Protein AF-A0A9P6LZZ4-F1 (afdb_monomer_lite)

Sequence (145 aa):
MAFNGQDPSSTSTHYNINKKHTSPFAQFDISSTDVLDTIDKMHCPTCNKNVRYFCNKCLHLVNCPEGSVPQLKLPVKIDIIKHEQERDGKSTALHAKILAPEDVEVYGWKTMPEYKDADRLLLLFPSPGAKRLCEIDPTSFDKLV

Foldseek 3Di:
DDDDDDDDDPDPPPPPPPPPPDPPCNPDPDDDPVQLVVWDWDQDPPHGDTDTFADLVVLEGDRRPPPSAAADDDQAAEEAEDEPPDDSVPDPVSVCCHRHVPRYHYDYNVGDDDDPCVQQEDEDDDDPPDDDPVVDDPVRHRYYD

InterPro domains:
  IPR005636 DTW [PF03942] (52-136)
  IPR051521 tRNA-uridine aminocarboxypropyltransferase 1/YIPF3 [PTHR15627] (17-137)

Secondary structure (DSSP, 8-state):
-----------------------TTTTS-----GGGTTPPPEE-TTT--EESSB-TTT-SB-SPPTTSS-----SSEEEEEE-TTS-GGG-TTHHHHHH-TTTEEEEEGGGPPPPS-GGGEE-----TTPPPGGGS-TTS-SEE-

Organism: NCBI:txid1440133

Structure (mmCIF, N/CA/C/O backbone):
data_AF-A0A9P6LZZ4-F1
#
_entry.id   AF-A0A9P6LZZ4-F1
#
loop_
_atom_site.group_PDB
_atom_site.id
_atom_site.type_symbol
_atom_site.label_atom_id
_atom_site.label_alt_id
_atom_site.label_comp_id
_atom_site.label_asym_id
_atom_site.label_entity_id
_atom_site.label_seq_id
_atom_site.pdbx_PDB_ins_code
_atom_site.Cartn_x
_atom_site.Cartn_y
_atom_site.Cartn_z
_atom_site.occupancy
_atom_site.B_iso_or_equiv
_atom_site.auth_seq_id
_atom_site.auth_comp_id
_atom_site.auth_asym_id
_atom_site.auth_atom_id
_atom_site.pdbx_PDB_model_num
ATOM 1 N N . MET A 1 1 ? 62.732 -56.878 24.585 1.00 37.84 1 MET A N 1
ATOM 2 C CA . MET A 1 1 ? 62.547 -57.720 23.385 1.00 37.84 1 MET A CA 1
ATOM 3 C C . MET A 1 1 ? 61.334 -57.195 22.643 1.00 37.84 1 MET A C 1
ATOM 5 O O . MET A 1 1 ? 60.330 -56.917 23.283 1.00 37.84 1 MET A O 1
ATOM 9 N N . ALA A 1 2 ? 61.496 -56.948 21.346 1.00 34.19 2 ALA A N 1
ATOM 10 C CA . ALA A 1 2 ? 60.461 -56.471 20.435 1.00 34.19 2 ALA A CA 1
ATOM 11 C C . ALA A 1 2 ? 59.286 -57.464 20.341 1.00 34.19 2 ALA A C 1
ATOM 13 O O . ALA A 1 2 ? 59.499 -58.655 20.543 1.00 34.19 2 ALA A O 1
ATOM 14 N N . PHE A 1 3 ? 58.074 -56.998 20.028 1.00 32.88 3 PHE A N 1
ATOM 15 C CA . PHE A 1 3 ? 57.516 -57.070 18.670 1.00 32.88 3 PHE A CA 1
ATOM 16 C C . PHE A 1 3 ? 56.142 -56.382 18.597 1.00 32.88 3 PHE A C 1
ATOM 18 O O . PHE A 1 3 ? 55.309 -56.500 19.492 1.00 32.88 3 PHE A O 1
ATOM 25 N N . ASN A 1 4 ? 55.973 -55.638 17.505 1.00 34.66 4 ASN A N 1
ATOM 26 C CA . ASN A 1 4 ? 54.789 -54.905 17.074 1.00 34.66 4 ASN A CA 1
ATOM 27 C C . ASN A 1 4 ? 53.637 -55.834 16.665 1.00 34.66 4 ASN A C 1
ATOM 29 O O . ASN A 1 4 ? 53.871 -56.882 16.068 1.00 34.66 4 ASN A O 1
ATOM 33 N N . GLY A 1 5 ? 52.410 -55.345 16.851 1.00 35.62 5 GLY A N 1
ATOM 34 C CA . GLY A 1 5 ? 51.213 -55.775 16.130 1.00 35.62 5 GLY A CA 1
ATOM 35 C C . GLY A 1 5 ? 50.316 -54.568 15.825 1.00 35.62 5 GLY A C 1
ATOM 36 O O . GLY A 1 5 ? 49.481 -54.204 16.644 1.00 35.62 5 GLY A O 1
ATOM 37 N N . GLN A 1 6 ? 50.544 -53.932 14.672 1.00 34.03 6 GLN A N 1
ATOM 38 C CA . GLN A 1 6 ? 49.537 -53.208 13.865 1.00 34.03 6 GLN A CA 1
ATOM 39 C C . GLN A 1 6 ? 48.628 -54.279 13.224 1.00 34.03 6 GLN A C 1
ATOM 41 O O . GLN A 1 6 ? 49.119 -55.381 12.989 1.00 34.03 6 GLN A O 1
ATOM 46 N N . ASP A 1 7 ? 47.341 -54.156 12.903 1.00 38.91 7 ASP A N 1
ATOM 47 C CA . ASP A 1 7 ? 46.351 -53.107 12.567 1.00 38.91 7 ASP A CA 1
ATOM 48 C C . ASP A 1 7 ? 44.973 -53.875 12.485 1.00 38.91 7 ASP A C 1
ATOM 50 O O . ASP A 1 7 ? 44.992 -55.079 12.766 1.00 38.91 7 ASP A O 1
ATOM 54 N N . PRO A 1 8 ? 43.783 -53.360 12.062 1.00 43.59 8 PRO A N 1
ATOM 55 C CA . PRO A 1 8 ? 43.431 -52.024 11.572 1.00 43.59 8 PRO A CA 1
ATOM 56 C C . PRO A 1 8 ? 42.104 -51.422 12.127 1.00 43.59 8 PRO A C 1
ATOM 58 O O . PRO A 1 8 ? 41.147 -52.099 12.495 1.00 43.59 8 PRO A O 1
ATOM 61 N N . SER A 1 9 ? 42.048 -50.090 12.085 1.00 39.88 9 SER A N 1
ATOM 62 C CA . SER A 1 9 ? 40.893 -49.232 11.757 1.00 39.88 9 SER A CA 1
ATOM 63 C C . SER A 1 9 ? 39.456 -49.755 11.977 1.00 39.88 9 SER A C 1
ATOM 65 O O . SER A 1 9 ? 38.827 -50.311 11.074 1.00 39.88 9 SER A O 1
ATOM 67 N N . SER A 1 10 ? 38.847 -49.381 13.102 1.00 37.88 10 SER A N 1
ATOM 68 C CA . SER A 1 10 ? 37.396 -49.173 13.185 1.00 37.88 10 SER A CA 1
ATOM 69 C C . SER A 1 10 ? 37.083 -47.746 12.728 1.00 37.88 10 SER A C 1
ATOM 71 O O . SER A 1 10 ? 37.044 -46.806 13.523 1.00 37.88 10 SER A O 1
ATOM 73 N N . THR A 1 11 ? 36.941 -47.572 11.418 1.00 35.22 11 THR A N 1
ATOM 74 C CA . THR A 1 11 ? 36.577 -46.309 10.772 1.00 35.22 11 THR A CA 1
ATOM 75 C C . THR A 1 11 ? 35.159 -45.924 11.198 1.00 35.22 11 THR A C 1
ATOM 77 O O . THR A 1 11 ? 34.180 -46.487 10.709 1.00 35.22 11 THR A O 1
ATOM 80 N N . SER A 1 12 ? 35.027 -44.962 12.115 1.00 43.81 12 SER A N 1
ATOM 81 C CA . SER A 1 12 ? 33.749 -44.321 12.423 1.00 43.81 12 SER A CA 1
ATOM 82 C C . SER A 1 12 ? 33.297 -43.537 11.194 1.00 43.81 12 SER A C 1
ATOM 84 O O . SER A 1 12 ? 33.733 -42.418 10.920 1.00 43.81 12 SER A O 1
ATOM 86 N N . THR A 1 13 ? 32.438 -44.157 10.390 1.00 34.34 13 THR A N 1
ATOM 87 C CA . THR A 1 13 ? 31.824 -43.504 9.239 1.00 34.34 13 THR A CA 1
ATOM 88 C C . THR A 1 13 ? 30.840 -42.466 9.773 1.00 34.34 13 THR A C 1
ATOM 90 O O . THR A 1 13 ? 29.685 -42.767 10.068 1.00 34.34 13 THR A O 1
ATOM 93 N N . HIS A 1 14 ? 31.307 -41.229 9.950 1.00 43.88 14 HIS A N 1
ATOM 94 C CA . HIS A 1 14 ? 30.431 -40.076 10.104 1.00 43.88 14 HIS A CA 1
ATOM 95 C C . HIS A 1 14 ? 29.622 -39.943 8.811 1.00 43.88 14 HIS A C 1
ATOM 97 O O . HIS A 1 14 ? 30.069 -39.331 7.841 1.00 43.88 14 HIS A O 1
ATOM 103 N N . TYR A 1 15 ? 28.434 -40.549 8.782 1.00 38.47 15 TYR A N 1
ATOM 104 C CA . TYR A 1 15 ? 27.436 -40.268 7.763 1.00 38.47 15 TYR A CA 1
ATOM 105 C C . TYR A 1 15 ? 27.073 -38.790 7.871 1.00 38.47 15 TYR A C 1
ATOM 107 O O . TYR A 1 15 ? 26.311 -38.363 8.738 1.00 38.47 15 TYR A O 1
ATOM 115 N N . ASN A 1 16 ? 27.667 -38.000 6.984 1.00 49.66 16 ASN A N 1
ATOM 116 C CA . ASN A 1 16 ? 27.307 -36.618 6.759 1.00 49.66 16 ASN A CA 1
ATOM 117 C C . ASN A 1 16 ? 25.941 -36.639 6.061 1.00 49.66 16 ASN A C 1
ATOM 119 O O . ASN A 1 16 ? 25.849 -36.732 4.836 1.00 49.66 16 ASN A O 1
ATOM 123 N N . ILE A 1 17 ? 24.863 -36.663 6.851 1.00 54.06 17 ILE A N 1
ATOM 124 C CA . ILE A 1 17 ? 23.508 -36.468 6.340 1.00 54.06 17 ILE A CA 1
ATOM 125 C C . ILE A 1 17 ? 23.470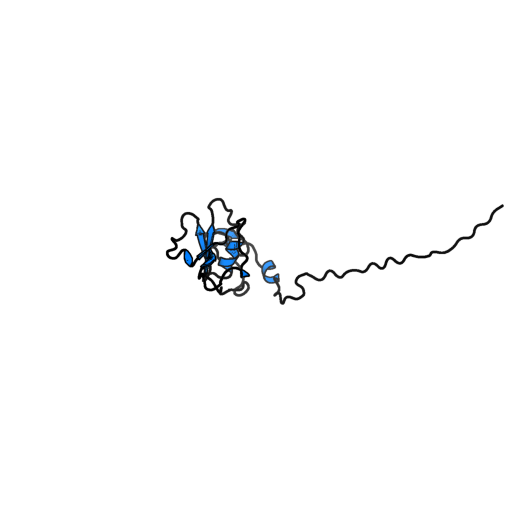 -35.030 5.832 1.00 54.06 17 ILE A C 1
ATOM 127 O O . ILE A 1 17 ? 23.223 -34.091 6.587 1.00 54.06 17 ILE A O 1
ATOM 131 N N . ASN A 1 18 ? 23.747 -34.870 4.540 1.00 53.34 18 ASN A N 1
ATOM 132 C CA . ASN A 1 18 ? 23.469 -33.658 3.789 1.00 53.34 18 ASN A CA 1
ATOM 133 C C . ASN A 1 18 ? 21.956 -33.423 3.874 1.00 53.34 18 ASN A C 1
ATOM 135 O O . ASN A 1 18 ? 21.187 -33.917 3.047 1.00 53.34 18 ASN A O 1
ATOM 139 N N . LYS A 1 19 ? 21.505 -32.711 4.913 1.00 60.91 19 LYS A N 1
ATOM 140 C CA . LYS A 1 19 ? 20.155 -32.155 4.962 1.00 60.91 19 LYS A CA 1
ATOM 141 C C . LYS A 1 19 ? 20.066 -31.205 3.776 1.00 60.91 19 LYS A C 1
ATOM 143 O O . LYS A 1 19 ? 20.580 -30.092 3.843 1.00 60.91 19 LYS A O 1
ATOM 148 N N . LYS A 1 20 ? 19.472 -31.668 2.671 1.00 64.19 20 LYS A N 1
ATOM 149 C CA . LYS A 1 20 ? 19.126 -30.810 1.537 1.00 64.19 20 LYS A CA 1
ATOM 150 C C . LYS A 1 20 ? 18.291 -29.674 2.108 1.00 64.19 20 LYS A C 1
ATOM 152 O O . LYS A 1 20 ? 17.173 -29.900 2.560 1.00 64.19 20 LYS A O 1
ATOM 157 N N . HIS A 1 21 ? 18.873 -28.484 2.160 1.00 66.19 21 HIS A N 1
ATOM 158 C CA . HIS A 1 21 ? 18.190 -27.309 2.661 1.00 66.19 21 HIS A CA 1
ATOM 159 C C . HIS A 1 21 ? 17.159 -26.901 1.607 1.00 66.19 21 HIS A C 1
ATOM 161 O O . HIS A 1 21 ? 17.471 -26.195 0.651 1.00 66.19 21 HIS A O 1
ATOM 167 N N . THR A 1 22 ? 15.941 -27.423 1.724 1.00 81.69 22 THR A N 1
ATOM 168 C CA . THR A 1 22 ? 14.821 -27.001 0.886 1.00 81.69 22 THR A CA 1
ATOM 169 C C . THR A 1 22 ? 14.449 -25.577 1.274 1.00 81.69 22 THR A C 1
ATOM 171 O O . THR A 1 22 ? 14.369 -25.264 2.463 1.00 81.69 22 THR A O 1
ATOM 174 N N . SER A 1 23 ? 14.246 -24.705 0.285 1.00 85.25 23 SER A N 1
ATOM 175 C CA . SER A 1 23 ? 13.769 -23.341 0.528 1.00 85.25 23 SER A CA 1
ATOM 176 C C . SER A 1 23 ? 12.520 -23.374 1.423 1.00 85.25 23 SER A C 1
ATOM 178 O O . SER A 1 23 ? 11.639 -24.202 1.169 1.00 85.25 23 SER A O 1
ATOM 180 N N . PRO A 1 24 ? 12.386 -22.479 2.424 1.00 90.00 24 PRO A N 1
ATOM 181 C CA . PRO A 1 24 ? 11.159 -22.379 3.220 1.00 90.00 24 PRO A CA 1
ATOM 182 C C . PRO A 1 24 ? 9.930 -22.045 2.360 1.00 90.00 24 PRO A C 1
ATOM 184 O O . PRO A 1 24 ? 8.798 -22.182 2.817 1.00 90.00 24 PRO A O 1
ATOM 187 N N . PHE A 1 25 ? 10.151 -21.640 1.106 1.00 87.94 25 PHE A N 1
ATOM 188 C CA . PHE A 1 25 ? 9.110 -21.294 0.157 1.00 87.94 25 PHE A CA 1
ATOM 189 C C . PHE A 1 25 ? 8.797 -22.387 -0.878 1.00 87.94 25 PHE A C 1
ATOM 191 O O . PHE A 1 25 ? 7.987 -22.159 -1.766 1.00 87.94 25 PHE A O 1
ATOM 198 N N . ALA A 1 26 ? 9.410 -23.572 -0.778 1.00 88.62 26 ALA A N 1
ATOM 199 C CA . ALA A 1 26 ? 9.328 -24.613 -1.811 1.00 88.62 26 ALA A CA 1
ATOM 200 C C . ALA A 1 26 ? 7.911 -25.165 -2.071 1.00 88.62 26 ALA A C 1
ATOM 202 O O . ALA A 1 26 ? 7.683 -25.782 -3.105 1.00 88.62 26 ALA A O 1
ATOM 203 N N . GLN A 1 27 ? 6.978 -24.971 -1.135 1.00 93.38 27 GLN A N 1
ATOM 204 C CA . GLN A 1 27 ? 5.583 -25.406 -1.265 1.00 93.38 27 GLN A CA 1
ATOM 205 C C . GLN A 1 27 ? 4.661 -24.361 -1.910 1.00 93.38 27 GLN A C 1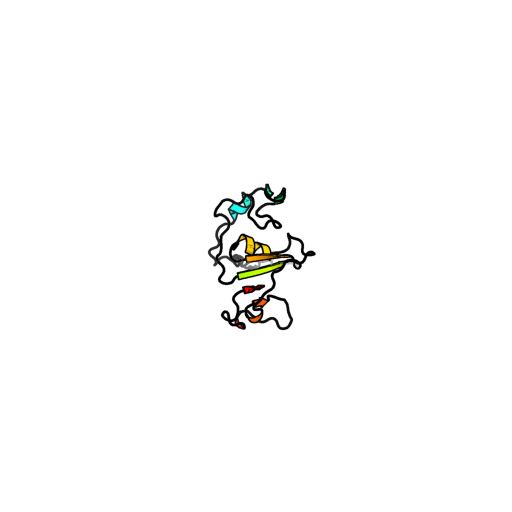
ATOM 207 O O . GLN A 1 27 ? 3.501 -24.666 -2.171 1.00 93.38 27 GLN A O 1
ATOM 212 N N . PHE A 1 28 ? 5.132 -23.128 -2.106 1.00 90.56 28 PHE A N 1
ATOM 213 C CA . PHE A 1 28 ? 4.321 -22.062 -2.683 1.00 90.56 28 PHE A CA 1
ATOM 214 C C . PHE A 1 28 ? 4.533 -21.995 -4.193 1.00 90.56 28 PHE A C 1
ATOM 216 O O . PHE A 1 28 ? 5.655 -22.140 -4.679 1.00 90.56 28 PHE A O 1
ATOM 223 N N . ASP A 1 29 ? 3.454 -21.722 -4.921 1.00 91.12 29 ASP A N 1
ATOM 224 C CA . ASP A 1 29 ? 3.514 -21.388 -6.340 1.00 91.12 29 ASP A CA 1
ATOM 225 C C . ASP A 1 29 ? 3.950 -19.923 -6.488 1.00 91.12 29 ASP A C 1
ATOM 227 O O . ASP A 1 29 ? 3.139 -18.997 -6.435 1.00 91.12 29 ASP A O 1
ATOM 231 N N . ILE A 1 30 ? 5.266 -19.706 -6.539 1.00 89.38 30 ILE A N 1
ATOM 232 C CA . ILE A 1 30 ? 5.876 -18.377 -6.640 1.00 89.38 30 ILE A CA 1
ATOM 233 C C . ILE A 1 30 ? 6.360 -18.181 -8.070 1.00 89.38 30 ILE A C 1
ATOM 235 O O . ILE A 1 30 ? 7.254 -18.886 -8.539 1.00 89.38 30 ILE A O 1
ATOM 239 N N . SER A 1 31 ? 5.787 -17.191 -8.753 1.00 88.62 31 SER A N 1
ATOM 240 C CA . SER A 1 31 ? 6.236 -16.779 -10.083 1.00 88.62 31 SER A CA 1
ATOM 241 C C . SER A 1 31 ? 7.688 -16.291 -10.060 1.00 88.62 31 SER A C 1
ATOM 243 O O . SER A 1 31 ? 8.145 -15.716 -9.071 1.00 88.62 31 SER A O 1
ATOM 245 N N . SER A 1 32 ? 8.411 -16.496 -11.165 1.00 88.56 32 SER A N 1
ATOM 246 C CA . SER A 1 32 ? 9.790 -16.014 -11.294 1.00 88.56 32 SER A CA 1
ATOM 247 C C . SER A 1 32 ? 9.879 -14.488 -11.142 1.00 88.56 32 SER A C 1
ATOM 249 O O . SER A 1 32 ? 9.011 -13.751 -11.611 1.00 88.56 32 SER A O 1
ATOM 251 N N . THR A 1 33 ? 10.963 -14.016 -10.524 1.00 89.81 33 THR A N 1
ATOM 252 C CA . THR A 1 33 ? 11.292 -12.592 -10.382 1.00 89.81 33 THR A CA 1
ATOM 253 C C . THR A 1 33 ? 12.307 -12.096 -11.414 1.00 89.81 33 THR A C 1
ATOM 255 O O . THR A 1 33 ? 12.734 -10.950 -11.311 1.00 89.81 33 THR A O 1
ATOM 258 N N . ASP A 1 34 ? 12.691 -12.912 -12.403 1.00 93.38 34 ASP A N 1
ATOM 259 C CA . ASP A 1 34 ? 13.763 -12.596 -13.370 1.00 93.38 34 ASP A CA 1
ATOM 260 C C . ASP A 1 34 ? 13.523 -11.277 -14.127 1.00 93.38 34 ASP A C 1
ATOM 262 O O . ASP A 1 34 ? 14.463 -10.574 -14.494 1.00 93.38 34 ASP A O 1
ATOM 266 N N . VAL A 1 35 ? 12.256 -10.886 -14.311 1.00 90.94 35 VAL A N 1
ATOM 267 C CA . VAL A 1 35 ? 11.880 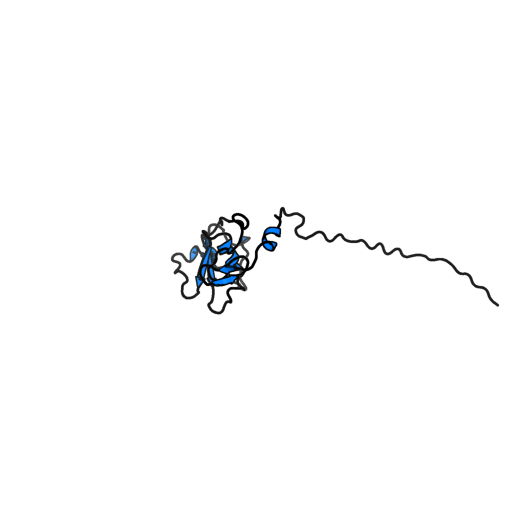-9.597 -14.918 1.00 90.94 35 VAL A CA 1
ATOM 268 C C . VAL A 1 35 ? 12.454 -8.392 -14.162 1.00 90.94 35 VAL A C 1
ATOM 270 O O . VAL A 1 35 ? 12.709 -7.352 -14.759 1.00 90.94 35 VAL A O 1
ATOM 273 N N . LEU A 1 36 ? 12.695 -8.508 -12.854 1.00 90.56 36 LEU A N 1
ATOM 274 C CA . LEU A 1 36 ? 13.287 -7.427 -12.064 1.00 90.56 36 LEU A CA 1
ATOM 275 C C . LEU A 1 36 ? 14.757 -7.193 -12.432 1.00 90.56 36 LEU A C 1
ATOM 277 O O . LEU A 1 36 ? 15.238 -6.059 -12.359 1.00 90.56 36 LEU A O 1
ATOM 281 N N . ASP A 1 37 ? 15.463 -8.232 -12.875 1.00 93.44 37 ASP A N 1
ATOM 282 C CA . ASP A 1 37 ? 16.868 -8.129 -13.264 1.00 93.44 37 ASP A CA 1
ATOM 283 C C . ASP A 1 37 ? 17.046 -7.457 -14.626 1.00 93.44 37 ASP A C 1
ATOM 285 O O . ASP A 1 37 ? 18.083 -6.839 -14.866 1.00 93.44 37 ASP A O 1
ATOM 289 N N . THR A 1 38 ? 16.016 -7.476 -15.478 1.00 93.56 38 THR A N 1
ATOM 290 C CA . THR A 1 38 ? 16.036 -6.816 -16.792 1.00 93.56 38 THR A CA 1
ATOM 291 C C . THR A 1 38 ? 15.741 -5.315 -16.726 1.00 93.56 38 THR A C 1
ATOM 293 O O . THR A 1 38 ? 15.805 -4.637 -17.748 1.00 93.56 38 THR A O 1
ATOM 296 N N . ILE A 1 39 ? 15.367 -4.785 -15.557 1.00 94.69 39 ILE A N 1
ATOM 297 C CA . ILE A 1 39 ? 14.970 -3.380 -15.401 1.00 94.69 39 ILE A CA 1
ATOM 298 C C . ILE A 1 39 ? 16.171 -2.540 -14.973 1.00 94.69 39 ILE A C 1
ATOM 300 O O . ILE A 1 39 ? 16.720 -2.717 -13.881 1.00 94.69 39 ILE A O 1
ATOM 304 N N . ASP A 1 40 ? 16.530 -1.565 -15.801 1.00 95.56 40 ASP A N 1
ATOM 305 C CA . ASP A 1 40 ? 17.541 -0.559 -15.486 1.00 95.56 40 ASP A CA 1
ATOM 306 C C . ASP A 1 40 ? 16.966 0.644 -14.737 1.00 95.56 40 ASP A C 1
ATOM 308 O O . ASP A 1 40 ? 15.768 0.940 -14.777 1.00 95.56 40 ASP A O 1
ATOM 312 N N . LYS A 1 41 ? 17.855 1.375 -14.055 1.00 96.12 41 LYS A N 1
ATOM 313 C CA . LYS A 1 41 ? 17.493 2.649 -13.431 1.00 96.12 41 LYS A CA 1
ATOM 314 C C . LYS A 1 41 ? 17.109 3.678 -14.490 1.00 96.12 41 LYS A C 1
ATOM 316 O O . LYS A 1 41 ? 17.807 3.848 -15.485 1.00 96.12 41 LYS A O 1
ATOM 321 N N . MET A 1 42 ? 16.057 4.432 -14.210 1.00 96.44 42 MET A N 1
ATOM 322 C CA . MET A 1 42 ? 15.575 5.519 -15.048 1.00 96.44 42 MET A CA 1
ATOM 323 C C . MET A 1 42 ? 15.147 6.706 -14.181 1.00 96.44 42 MET A C 1
ATOM 325 O O . MET A 1 42 ? 14.856 6.580 -12.989 1.00 96.44 42 MET A O 1
ATOM 329 N N . HIS A 1 43 ? 15.126 7.897 -14.770 1.00 97.81 43 HIS A N 1
ATOM 330 C CA . HIS A 1 43 ? 14.616 9.077 -14.085 1.00 97.81 43 HIS A CA 1
ATOM 331 C C . HIS A 1 43 ? 13.087 9.045 -14.081 1.00 97.81 43 HIS A C 1
ATOM 333 O O . HIS A 1 43 ? 12.454 8.849 -15.115 1.00 97.81 43 HIS A O 1
ATOM 339 N N . CYS A 1 44 ? 12.491 9.226 -12.902 1.00 97.56 44 CYS A N 1
ATOM 340 C CA . CYS A 1 44 ? 11.045 9.328 -12.761 1.00 97.56 44 CYS A CA 1
ATOM 341 C C . CYS A 1 44 ? 10.516 10.491 -13.626 1.00 97.56 44 CYS A C 1
ATOM 343 O O . CYS A 1 44 ? 10.977 11.616 -13.427 1.00 97.56 44 CYS A O 1
ATOM 345 N N . PRO A 1 45 ? 9.524 10.278 -14.510 1.00 96.69 45 PRO A N 1
ATOM 346 C CA . PRO A 1 45 ? 9.008 11.327 -15.396 1.00 96.69 45 PRO A CA 1
ATOM 347 C C . PRO A 1 45 ? 8.387 12.512 -14.639 1.00 96.69 45 PRO A C 1
ATOM 349 O O . PRO A 1 45 ? 8.358 13.625 -15.151 1.00 96.69 45 PRO A O 1
ATOM 352 N N . THR A 1 46 ? 7.931 12.294 -13.403 1.00 97.56 46 THR A N 1
ATOM 353 C CA . THR A 1 46 ? 7.241 13.309 -12.594 1.00 97.56 46 THR A CA 1
ATOM 354 C C . THR A 1 46 ? 8.197 14.172 -11.767 1.00 97.56 46 THR A C 1
ATOM 356 O O . THR A 1 46 ? 7.996 15.375 -11.634 1.00 97.56 46 THR A O 1
ATOM 359 N N . CYS A 1 47 ? 9.232 13.577 -11.159 1.00 96.94 47 CYS A N 1
ATOM 360 C CA . CYS A 1 47 ? 10.126 14.295 -10.233 1.00 96.94 47 CYS A CA 1
ATOM 361 C C . CYS A 1 47 ? 11.618 14.181 -10.554 1.00 96.94 47 CYS A C 1
ATOM 363 O O . CYS A 1 47 ? 12.443 14.640 -9.764 1.00 96.94 47 CYS A O 1
ATOM 365 N N . ASN A 1 48 ? 11.969 13.536 -11.666 1.00 97.44 48 ASN A N 1
ATOM 366 C CA . ASN A 1 48 ? 13.329 13.345 -12.167 1.00 97.44 48 ASN A CA 1
ATOM 367 C C . ASN A 1 48 ? 14.294 12.591 -11.223 1.00 97.44 48 ASN A C 1
ATOM 369 O O . ASN A 1 48 ? 15.488 12.497 -11.496 1.00 97.44 48 ASN A O 1
ATOM 373 N N . LYS A 1 49 ? 13.808 12.022 -10.107 1.00 95.31 49 LYS A N 1
ATOM 374 C CA . LYS A 1 49 ? 14.621 11.161 -9.231 1.00 95.31 49 LYS A CA 1
ATOM 375 C C . LYS A 1 49 ? 15.032 9.897 -9.991 1.00 95.31 49 LYS A C 1
ATOM 377 O O . LYS A 1 49 ? 14.174 9.231 -10.567 1.00 95.31 49 LYS A O 1
ATOM 382 N N . ASN A 1 50 ? 16.312 9.537 -9.922 1.00 96.25 50 ASN A N 1
ATOM 383 C CA . ASN A 1 50 ? 16.824 8.290 -10.484 1.00 96.25 50 ASN A CA 1
ATOM 384 C C . ASN A 1 50 ? 16.370 7.091 -9.630 1.00 96.25 50 ASN A C 1
ATOM 386 O O . ASN A 1 50 ? 16.763 6.972 -8.466 1.00 96.25 50 ASN A O 1
ATOM 390 N N . VAL A 1 51 ? 15.524 6.229 -10.188 1.00 95.06 51 VAL A N 1
ATOM 391 C CA . VAL A 1 51 ? 14.878 5.097 -9.503 1.00 95.06 51 VAL A CA 1
ATOM 392 C C . VAL A 1 51 ? 14.913 3.850 -10.386 1.00 95.06 51 VAL A C 1
ATOM 394 O O . VAL A 1 51 ? 15.104 3.964 -11.589 1.00 95.06 51 VAL A O 1
ATOM 397 N N . ARG A 1 52 ? 14.768 2.652 -9.802 1.00 94.69 52 ARG A N 1
ATOM 398 C CA . ARG A 1 52 ? 14.806 1.391 -10.569 1.00 94.69 52 ARG A CA 1
ATOM 399 C C . ARG A 1 52 ? 13.418 0.887 -10.965 1.00 94.69 52 ARG A C 1
ATOM 401 O O . ARG A 1 52 ? 13.148 0.797 -12.146 1.00 94.69 52 ARG A O 1
ATOM 408 N N . TYR A 1 53 ? 12.557 0.595 -9.989 1.00 94.38 53 TYR A N 1
ATOM 409 C CA . TYR A 1 53 ? 11.264 -0.066 -10.240 1.00 94.38 53 TYR A CA 1
ATOM 410 C C . TYR A 1 53 ? 10.058 0.861 -10.064 1.00 94.38 53 TYR A C 1
ATOM 412 O O . TYR A 1 53 ? 9.078 0.798 -10.795 1.00 94.38 53 TYR A O 1
ATOM 420 N N . PHE A 1 54 ? 10.099 1.729 -9.055 1.00 95.12 54 PHE A N 1
ATOM 421 C CA . PHE A 1 54 ? 9.026 2.673 -8.771 1.00 95.12 54 PHE A CA 1
ATOM 422 C C . PHE A 1 54 ? 9.583 3.909 -8.072 1.00 95.12 54 PHE A C 1
ATOM 424 O O . PHE A 1 54 ? 10.679 3.897 -7.500 1.00 95.12 54 PHE A O 1
ATOM 431 N N . CYS A 1 55 ? 8.830 5.003 -8.120 1.00 95.50 55 CYS A N 1
ATOM 432 C CA . CYS A 1 55 ? 9.214 6.228 -7.443 1.00 95.50 55 CYS A CA 1
ATOM 433 C C . CYS A 1 55 ? 8.653 6.270 -6.016 1.00 95.50 55 CYS A C 1
ATOM 435 O O . CYS A 1 55 ? 7.464 6.492 -5.837 1.00 95.50 55 CYS A O 1
ATOM 437 N N . ASN A 1 56 ? 9.510 6.192 -4.992 1.00 92.75 56 ASN A N 1
ATOM 438 C CA . ASN A 1 56 ? 9.088 6.303 -3.581 1.00 92.75 56 ASN A CA 1
ATOM 439 C C . ASN A 1 56 ? 8.411 7.643 -3.213 1.00 92.75 56 ASN A C 1
ATOM 441 O O . ASN A 1 56 ? 7.833 7.759 -2.141 1.00 92.75 56 ASN A O 1
ATOM 445 N N . LYS A 1 57 ? 8.523 8.673 -4.065 1.00 92.00 57 LYS A N 1
ATOM 446 C CA . LYS A 1 57 ? 7.874 9.980 -3.859 1.00 92.00 57 LYS A CA 1
ATOM 447 C C . LYS A 1 57 ? 6.570 10.112 -4.646 1.00 92.00 57 LYS A C 1
ATOM 449 O O . LYS A 1 57 ? 5.591 10.606 -4.109 1.00 92.00 57 LYS A O 1
ATOM 454 N N . CYS A 1 58 ? 6.587 9.738 -5.924 1.00 94.88 58 CYS A N 1
ATOM 455 C CA . CYS A 1 58 ? 5.439 9.900 -6.821 1.00 94.88 58 CYS A CA 1
ATOM 456 C C . CYS A 1 58 ? 4.513 8.677 -6.837 1.00 94.88 58 CYS A C 1
ATOM 458 O O . CYS A 1 58 ? 3.447 8.751 -7.430 1.00 94.88 58 CYS A O 1
ATOM 460 N N . LEU A 1 59 ? 4.921 7.581 -6.190 1.00 95.06 59 LEU A N 1
ATOM 461 C CA . LEU A 1 59 ? 4.124 6.381 -5.929 1.00 95.06 59 LEU A CA 1
ATOM 462 C C . LEU A 1 59 ? 3.535 5.732 -7.186 1.00 95.06 59 LEU A C 1
ATOM 464 O O . LEU A 1 59 ? 2.404 5.264 -7.189 1.00 95.06 59 LEU A O 1
ATOM 468 N N . HIS A 1 60 ? 4.337 5.666 -8.246 1.00 95.00 60 HIS A N 1
ATOM 469 C CA . HIS A 1 60 ? 4.011 4.935 -9.466 1.00 95.00 60 HIS A CA 1
ATOM 470 C C . HIS A 1 60 ? 5.217 4.123 -9.943 1.00 95.00 60 HIS A C 1
ATOM 472 O O . HIS A 1 60 ? 6.373 4.452 -9.632 1.00 95.00 60 HIS A O 1
ATOM 478 N N . LEU A 1 61 ? 4.938 3.073 -10.717 1.00 95.38 61 LEU A N 1
ATOM 479 C CA . LEU A 1 61 ? 5.950 2.269 -11.396 1.00 95.38 61 LEU A CA 1
ATOM 480 C C . LEU A 1 61 ? 6.773 3.134 -12.357 1.00 95.38 61 LEU A C 1
ATOM 482 O O . LEU A 1 61 ? 6.297 4.132 -12.905 1.00 95.38 61 LEU A O 1
ATOM 486 N N . VAL A 1 62 ? 8.037 2.766 -12.527 1.00 95.31 62 VAL A N 1
ATOM 487 C CA . VAL A 1 62 ? 8.977 3.409 -13.443 1.00 95.31 62 VAL A CA 1
ATOM 488 C C . VAL A 1 62 ? 9.733 2.304 -14.155 1.00 95.31 62 VAL A C 1
ATOM 490 O O . VAL A 1 62 ? 10.371 1.490 -13.499 1.00 95.31 62 VAL A O 1
ATOM 493 N N . ASN A 1 63 ? 9.673 2.300 -15.487 1.00 93.00 63 ASN A N 1
ATOM 494 C CA . ASN A 1 63 ? 10.423 1.373 -16.337 1.00 93.00 63 ASN A CA 1
ATOM 495 C C . ASN A 1 63 ? 10.119 -0.130 -16.117 1.00 93.00 63 ASN A C 1
ATOM 497 O O . ASN A 1 63 ? 10.885 -0.982 -16.557 1.00 93.00 63 ASN A O 1
ATOM 501 N N . CYS A 1 64 ? 9.009 -0.474 -15.453 1.00 93.25 64 CYS A N 1
ATOM 502 C CA . CYS A 1 64 ? 8.547 -1.859 -15.344 1.00 93.25 64 CYS A CA 1
ATOM 503 C C . CYS A 1 64 ? 7.705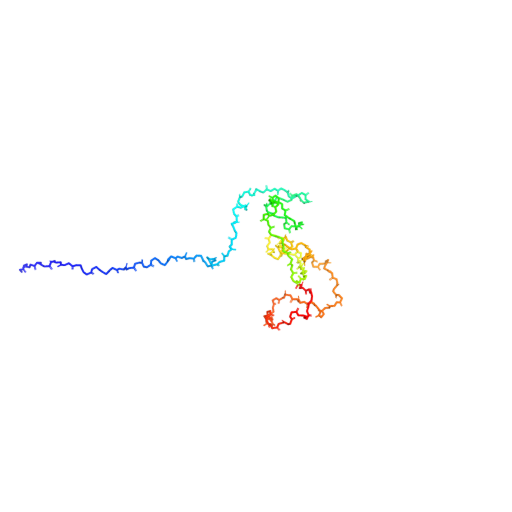 -2.238 -16.573 1.00 93.25 64 CYS A C 1
ATOM 505 O O . CYS A 1 64 ? 6.817 -1.461 -16.937 1.00 93.25 64 CYS A O 1
ATOM 507 N N . PRO A 1 65 ? 7.916 -3.421 -17.180 1.00 92.25 65 PRO A N 1
ATOM 508 C CA . PRO A 1 65 ? 7.048 -3.923 -18.240 1.00 92.25 65 PRO A CA 1
ATOM 509 C C . PRO A 1 65 ? 5.586 -4.007 -17.790 1.00 92.25 65 PRO A C 1
ATOM 511 O O . PRO A 1 65 ? 5.296 -4.347 -16.638 1.00 92.25 65 PRO A O 1
ATOM 514 N N . GLU A 1 66 ? 4.656 -3.729 -18.696 1.00 90.06 66 GLU A N 1
ATOM 515 C CA . GLU A 1 66 ? 3.228 -3.851 -18.409 1.00 90.06 66 GLU A CA 1
ATOM 516 C C . GLU A 1 66 ? 2.882 -5.284 -17.967 1.00 90.06 66 GLU A C 1
ATOM 518 O O . GLU A 1 66 ? 3.388 -6.261 -18.518 1.00 90.06 66 GLU A O 1
ATOM 523 N N . GLY A 1 67 ? 2.073 -5.415 -16.912 1.00 89.75 67 GLY A N 1
ATOM 524 C CA . GLY A 1 67 ? 1.678 -6.711 -16.349 1.00 89.75 67 GLY A CA 1
ATOM 525 C C . GLY A 1 67 ? 2.754 -7.449 -15.537 1.00 89.75 67 GLY A C 1
ATOM 526 O O . GLY A 1 67 ? 2.440 -8.462 -14.921 1.00 89.75 67 GLY A O 1
ATOM 527 N N . SER A 1 68 ? 3.995 -6.949 -15.473 1.00 90.62 68 SER A N 1
ATOM 528 C CA . SER A 1 68 ? 5.070 -7.581 -14.679 1.00 90.62 68 SER A CA 1
ATOM 529 C C . SER A 1 68 ? 4.915 -7.404 -13.166 1.00 90.62 68 SER A C 1
ATOM 531 O O . SER A 1 68 ? 5.471 -8.177 -12.389 1.00 90.62 68 SER A O 1
ATOM 533 N N . VAL A 1 69 ? 4.159 -6.389 -12.743 1.00 91.19 69 VAL A N 1
ATOM 534 C CA . VAL A 1 69 ? 3.835 -6.131 -11.339 1.00 91.19 69 VAL A CA 1
ATOM 535 C C . VAL A 1 69 ? 2.344 -6.391 -11.138 1.00 91.19 69 VAL A C 1
ATOM 537 O O . VAL A 1 69 ? 1.532 -5.773 -11.833 1.00 91.19 69 VAL A O 1
ATOM 540 N N . PRO A 1 70 ? 1.955 -7.275 -10.202 1.00 91.75 70 PRO A N 1
ATOM 541 C CA . PRO A 1 70 ? 0.553 -7.602 -9.993 1.00 91.75 70 PRO A CA 1
ATOM 542 C C . PRO A 1 70 ? -0.222 -6.381 -9.496 1.00 91.75 70 PRO A C 1
ATOM 544 O O . PRO A 1 70 ? 0.291 -5.578 -8.716 1.00 91.75 70 PRO A O 1
ATOM 547 N N . GLN A 1 71 ? -1.470 -6.269 -9.945 1.00 94.31 71 GLN A N 1
ATOM 548 C CA . GLN A 1 71 ? -2.424 -5.281 -9.455 1.00 94.31 71 GLN A CA 1
ATOM 549 C C . GLN A 1 71 ? -3.468 -5.995 -8.600 1.00 94.31 71 GLN A C 1
ATOM 551 O O . GLN A 1 71 ? -4.095 -6.963 -9.033 1.00 94.31 71 GLN A O 1
ATOM 556 N N . LEU A 1 72 ? -3.606 -5.544 -7.361 1.00 95.94 72 LEU A N 1
ATOM 557 C CA . LEU A 1 72 ? -4.420 -6.150 -6.324 1.00 95.94 72 LEU A CA 1
ATOM 558 C C . LEU A 1 72 ? -5.637 -5.274 -6.048 1.00 95.94 72 LEU A C 1
ATOM 560 O O . LEU A 1 72 ? -5.538 -4.050 -5.989 1.00 95.94 72 LEU A O 1
ATOM 564 N N . LYS A 1 73 ? -6.769 -5.932 -5.807 1.00 97.62 73 LYS A N 1
ATOM 565 C CA . LYS A 1 73 ? -7.937 -5.319 -5.186 1.00 97.62 73 LYS A CA 1
ATOM 566 C C . LYS A 1 73 ? -8.006 -5.781 -3.741 1.00 97.62 73 LYS A C 1
ATOM 568 O O . LYS A 1 73 ? -8.062 -6.985 -3.483 1.00 97.62 73 LYS A O 1
ATOM 573 N N . LEU A 1 74 ? -7.966 -4.841 -2.812 1.00 96.44 74 LEU A N 1
ATOM 574 C CA . LEU A 1 74 ? -7.961 -5.141 -1.389 1.00 96.44 74 LEU A CA 1
ATOM 575 C C . LEU A 1 74 ? -9.395 -5.295 -0.863 1.00 96.44 74 LEU A C 1
ATOM 577 O O . LEU A 1 74 ? -10.319 -4.647 -1.358 1.00 96.44 74 LEU A O 1
ATOM 581 N N . PRO A 1 75 ? -9.604 -6.135 0.165 1.00 94.62 75 PRO A N 1
ATOM 582 C CA . PRO A 1 75 ? -10.907 -6.272 0.814 1.00 94.62 75 PRO A CA 1
ATOM 583 C C . PRO A 1 75 ? -11.255 -5.080 1.724 1.00 94.62 75 PRO A C 1
ATOM 585 O O . PRO A 1 75 ? -12.366 -5.020 2.239 1.00 94.62 75 PRO A O 1
ATOM 588 N N . VAL A 1 76 ? -10.316 -4.155 1.942 1.00 95.19 76 VAL A N 1
ATOM 589 C CA . VAL A 1 76 ? -10.454 -2.975 2.803 1.00 95.19 76 VAL A CA 1
ATOM 590 C C . VAL A 1 76 ? -9.632 -1.824 2.222 1.00 95.19 76 VAL A C 1
ATOM 592 O O . VAL A 1 76 ? -8.592 -2.062 1.603 1.00 95.19 76 VAL A O 1
ATOM 595 N N . LYS A 1 77 ? -10.083 -0.581 2.419 1.00 97.06 77 LYS A N 1
ATOM 596 C CA . LYS A 1 77 ? -9.300 0.610 2.056 1.00 97.06 77 LYS A CA 1
ATOM 597 C C . LYS A 1 77 ? -8.186 0.851 3.077 1.00 97.06 77 LYS A C 1
ATOM 599 O O . LYS A 1 77 ? -8.377 0.566 4.256 1.00 97.06 77 LYS A O 1
ATOM 604 N N . ILE A 1 78 ? -7.049 1.390 2.644 1.00 97.62 78 ILE A N 1
ATOM 605 C CA . ILE A 1 78 ? -5.895 1.661 3.514 1.00 97.62 78 ILE A CA 1
ATOM 606 C C . ILE A 1 78 ? -5.417 3.099 3.322 1.00 97.62 78 ILE A C 1
ATOM 608 O O . ILE A 1 78 ? -5.069 3.477 2.208 1.00 97.62 78 ILE A O 1
ATOM 612 N N . ASP A 1 79 ? -5.303 3.864 4.401 1.00 97.56 79 ASP A N 1
ATOM 613 C CA . ASP A 1 79 ? -4.707 5.200 4.379 1.00 97.56 79 ASP A CA 1
ATOM 614 C C . ASP A 1 79 ? -3.382 5.177 5.148 1.00 97.56 79 ASP A C 1
ATOM 616 O O . ASP A 1 79 ? -3.355 5.055 6.363 1.00 97.56 79 ASP A O 1
ATOM 620 N N . ILE A 1 80 ? -2.255 5.315 4.453 1.00 96.00 80 ILE A N 1
ATOM 621 C CA . ILE A 1 80 ? -0.926 5.339 5.071 1.00 96.00 80 ILE A CA 1
ATOM 622 C C . ILE A 1 80 ? -0.590 6.771 5.475 1.00 96.00 80 ILE A C 1
ATOM 624 O O . ILE A 1 80 ? -0.461 7.653 4.620 1.00 96.00 80 ILE A O 1
ATOM 628 N N . ILE A 1 81 ? -0.370 6.998 6.771 1.00 95.19 81 ILE A N 1
ATOM 629 C CA . ILE A 1 81 ? 0.040 8.306 7.291 1.00 95.19 81 ILE A CA 1
ATOM 630 C C . ILE A 1 81 ? 1.558 8.358 7.462 1.00 95.19 81 ILE A C 1
ATOM 632 O O . ILE A 1 81 ? 2.132 7.743 8.359 1.00 95.19 81 ILE A O 1
ATOM 636 N N . LYS A 1 82 ? 2.222 9.137 6.608 1.00 92.25 82 LYS A N 1
ATOM 637 C CA . LYS A 1 82 ? 3.676 9.308 6.600 1.00 92.25 82 LYS A CA 1
ATOM 638 C C . LYS A 1 82 ? 4.097 10.549 7.383 1.00 92.25 82 LYS A C 1
ATOM 640 O O . LYS A 1 82 ? 3.682 11.672 7.078 1.00 92.25 82 LYS A O 1
ATOM 645 N N . HIS A 1 83 ? 4.998 10.377 8.347 1.00 91.50 83 HIS A N 1
ATOM 646 C CA . HIS A 1 83 ? 5.604 11.508 9.051 1.00 91.50 83 HIS A CA 1
ATOM 647 C C . HIS A 1 83 ? 6.685 12.186 8.190 1.00 91.50 83 HIS A C 1
ATOM 649 O O . HIS A 1 83 ? 7.389 11.539 7.415 1.00 91.50 83 HIS A O 1
ATOM 655 N N . GLU A 1 84 ? 6.878 13.499 8.340 1.00 88.19 84 GLU A N 1
ATOM 656 C CA . GLU A 1 84 ? 7.841 14.262 7.522 1.00 88.19 84 GLU A CA 1
ATOM 657 C C . GLU A 1 84 ? 9.305 13.851 7.750 1.00 88.19 84 GLU A C 1
ATOM 659 O O . GLU A 1 84 ? 10.145 13.990 6.864 1.00 88.19 84 GLU A O 1
ATOM 664 N N . GLN A 1 85 ? 9.600 13.285 8.921 1.00 89.88 85 GLN A N 1
ATOM 665 C CA . GLN A 1 85 ? 10.928 12.765 9.262 1.00 89.88 85 GLN A CA 1
ATOM 666 C C . GLN A 1 85 ? 11.173 11.340 8.735 1.00 89.88 85 GLN A C 1
ATOM 668 O O . GLN A 1 85 ? 12.308 10.856 8.762 1.00 89.88 85 GLN A O 1
ATOM 673 N N . GLU A 1 86 ? 10.138 10.656 8.241 1.00 87.81 86 GLU A N 1
ATOM 674 C CA . GLU A 1 86 ? 10.278 9.332 7.645 1.00 87.81 86 GLU A CA 1
ATOM 675 C C . GLU A 1 86 ? 10.887 9.441 6.242 1.00 87.81 86 GLU A C 1
ATOM 677 O O . GLU A 1 86 ? 10.393 10.159 5.366 1.00 87.81 86 GLU A O 1
ATOM 682 N N . ARG A 1 87 ? 11.975 8.705 6.004 1.00 87.38 87 ARG A N 1
ATOM 683 C CA . ARG A 1 87 ? 12.658 8.703 4.704 1.00 87.38 87 ARG A CA 1
ATOM 684 C C . ARG A 1 87 ? 11.866 7.880 3.688 1.00 87.38 87 ARG A C 1
ATOM 686 O O . ARG A 1 87 ? 11.627 6.702 3.928 1.00 87.38 87 ARG A O 1
ATOM 693 N N . ASP A 1 88 ? 11.585 8.461 2.519 1.00 80.44 88 ASP A N 1
ATOM 694 C CA . ASP A 1 88 ? 10.791 7.835 1.442 1.00 80.44 88 ASP A CA 1
ATOM 695 C C . ASP A 1 88 ? 11.239 6.401 1.097 1.00 80.44 88 ASP A C 1
ATOM 697 O O . ASP A 1 88 ? 10.414 5.521 0.906 1.00 80.44 88 ASP A O 1
ATOM 701 N N . GLY A 1 89 ? 12.549 6.138 1.050 1.00 80.00 89 GLY A N 1
ATOM 702 C CA . GLY A 1 89 ? 13.090 4.823 0.675 1.00 80.00 89 GLY A CA 1
ATOM 703 C C . GLY A 1 89 ? 13.097 3.762 1.781 1.00 80.00 89 GLY A C 1
ATOM 704 O O . GLY A 1 89 ? 13.707 2.716 1.585 1.00 80.00 89 GLY A O 1
ATOM 705 N N . LYS A 1 90 ? 12.517 4.037 2.957 1.00 84.25 90 LYS A N 1
ATOM 706 C CA . LYS A 1 90 ? 12.483 3.096 4.093 1.00 84.25 90 LYS A CA 1
ATOM 707 C C . LYS A 1 90 ? 11.087 2.567 4.417 1.00 84.25 90 LYS A C 1
ATOM 709 O O . LYS A 1 90 ? 10.979 1.609 5.176 1.00 84.25 90 LYS A O 1
ATOM 714 N N . SER A 1 91 ? 10.048 3.183 3.867 1.00 87.44 91 SER A N 1
ATOM 715 C CA . SER A 1 91 ? 8.667 2.842 4.177 1.00 87.44 91 SER A CA 1
ATOM 716 C C . SER A 1 91 ? 8.195 1.696 3.287 1.00 87.44 91 SER A C 1
ATOM 718 O O . SER A 1 91 ? 7.906 1.891 2.107 1.00 87.44 91 SER A O 1
ATOM 720 N N . THR A 1 92 ? 8.130 0.482 3.834 1.00 89.56 92 THR A N 1
ATOM 721 C CA . THR A 1 92 ? 7.632 -0.691 3.094 1.00 89.56 92 THR A CA 1
ATOM 722 C C . THR A 1 92 ? 6.127 -0.626 2.844 1.00 89.56 92 THR A C 1
ATOM 724 O O . THR A 1 92 ? 5.646 -1.265 1.911 1.00 89.56 92 THR A O 1
ATOM 727 N N . ALA A 1 93 ? 5.396 0.182 3.620 1.00 91.62 93 ALA A N 1
ATOM 728 C CA . ALA A 1 93 ? 3.968 0.419 3.435 1.00 91.62 93 ALA A CA 1
ATOM 729 C C . ALA A 1 93 ? 3.656 1.008 2.048 1.00 91.62 93 ALA A C 1
ATOM 731 O O . ALA A 1 93 ? 2.633 0.678 1.455 1.00 91.62 93 ALA A O 1
ATOM 732 N N . LEU A 1 94 ? 4.570 1.800 1.470 1.00 93.94 94 LEU A N 1
ATOM 733 C CA . LEU A 1 94 ? 4.379 2.413 0.149 1.00 93.94 94 LEU A CA 1
ATOM 734 C C . LEU A 1 94 ? 4.220 1.390 -0.981 1.00 93.94 94 LEU A C 1
ATOM 736 O O . LEU A 1 94 ? 3.601 1.705 -1.996 1.00 93.94 94 LEU A O 1
ATOM 740 N N . HIS A 1 95 ? 4.720 0.160 -0.811 1.00 94.75 95 HIS A N 1
ATOM 741 C CA . HIS A 1 95 ? 4.486 -0.910 -1.781 1.00 94.75 95 HIS A CA 1
ATOM 742 C C . HIS A 1 95 ? 2.995 -1.218 -1.949 1.00 94.75 95 HIS A C 1
ATOM 744 O O . HIS A 1 95 ? 2.574 -1.560 -3.051 1.00 94.75 95 HIS A O 1
ATOM 750 N N . ALA A 1 96 ? 2.182 -1.040 -0.902 1.00 95.94 96 ALA A N 1
ATOM 751 C CA . ALA A 1 96 ? 0.742 -1.243 -0.992 1.00 95.94 96 ALA A CA 1
ATOM 752 C C . ALA A 1 96 ? 0.103 -0.284 -2.011 1.00 95.94 96 ALA A C 1
ATOM 754 O O . ALA A 1 96 ? -0.722 -0.726 -2.803 1.00 95.94 96 ALA A O 1
ATOM 755 N N . LYS A 1 97 ? 0.549 0.983 -2.088 1.00 96.81 97 LYS A N 1
ATOM 756 C CA . LYS A 1 97 ? 0.069 1.938 -3.108 1.00 96.81 97 LYS A CA 1
ATOM 757 C C . LYS A 1 97 ? 0.451 1.521 -4.528 1.00 96.81 97 LYS A C 1
ATOM 759 O O . LYS A 1 97 ? -0.321 1.743 -5.450 1.00 96.81 97 LYS A O 1
ATOM 764 N N . ILE A 1 98 ? 1.622 0.906 -4.706 1.00 96.06 98 ILE A N 1
ATOM 765 C CA . ILE A 1 98 ? 2.074 0.411 -6.017 1.00 96.06 98 ILE A CA 1
ATOM 766 C C . ILE A 1 98 ? 1.253 -0.801 -6.476 1.00 96.06 98 ILE A C 1
ATOM 768 O O . ILE A 1 98 ? 0.972 -0.943 -7.665 1.00 96.06 98 ILE A O 1
ATOM 772 N N . LEU A 1 99 ? 0.892 -1.682 -5.540 1.00 96.25 99 LEU A N 1
ATOM 773 C CA . LEU A 1 99 ? 0.173 -2.921 -5.833 1.00 96.25 99 LEU A CA 1
ATOM 774 C C . LEU A 1 99 ? -1.343 -2.728 -5.906 1.00 96.25 99 LEU A C 1
ATOM 776 O O . LEU A 1 99 ? -1.992 -3.430 -6.665 1.00 96.25 99 LEU A O 1
ATOM 780 N N . ALA A 1 100 ? -1.913 -1.813 -5.124 1.00 97.88 100 ALA A N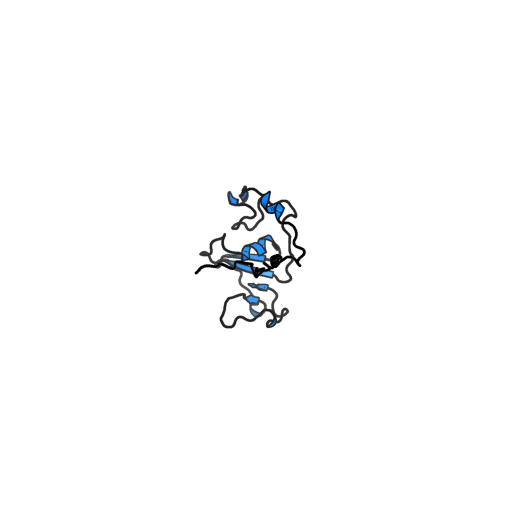 1
ATOM 781 C CA . ALA A 1 100 ? -3.352 -1.577 -5.033 1.00 97.88 100 ALA A CA 1
ATOM 782 C C . ALA A 1 100 ? -3.668 -0.070 -5.087 1.00 97.88 100 ALA A C 1
ATOM 784 O O . ALA A 1 100 ? -4.148 0.505 -4.105 1.00 97.88 100 ALA A O 1
ATOM 785 N N . PRO A 1 101 ? -3.386 0.603 -6.218 1.00 96.50 101 PRO A N 1
ATOM 786 C CA . PRO A 1 101 ? -3.473 2.059 -6.323 1.00 96.50 101 PRO A CA 1
ATOM 787 C C . PRO A 1 101 ? -4.875 2.623 -6.063 1.00 96.50 101 PRO A C 1
ATOM 789 O O . PRO A 1 101 ? -4.979 3.762 -5.619 1.00 96.50 101 PRO A O 1
ATOM 792 N N . GLU A 1 102 ? -5.926 1.832 -6.287 1.00 97.44 102 GLU A N 1
ATOM 793 C CA . GLU A 1 102 ? -7.328 2.230 -6.089 1.00 97.44 102 GLU A CA 1
ATOM 794 C C . GLU A 1 102 ? -7.818 2.069 -4.641 1.00 97.44 102 GLU A C 1
ATOM 796 O O . GLU A 1 102 ? -8.837 2.644 -4.247 1.00 97.44 102 GLU A O 1
ATOM 801 N N . ASP A 1 103 ? -7.138 1.244 -3.843 1.00 98.31 103 ASP A N 1
ATOM 802 C CA . ASP A 1 103 ? -7.564 0.897 -2.483 1.00 98.31 103 ASP A CA 1
ATOM 803 C C . ASP A 1 103 ? -6.674 1.499 -1.397 1.00 98.31 103 ASP A C 1
ATOM 805 O O . ASP A 1 103 ? -7.056 1.493 -0.227 1.00 98.31 103 ASP A O 1
ATOM 809 N N . VAL A 1 104 ? -5.513 2.030 -1.774 1.00 98.06 104 VAL A N 1
ATOM 810 C CA . VAL A 1 104 ? -4.525 2.575 -0.847 1.00 98.06 104 VAL A CA 1
ATOM 811 C C . VAL A 1 104 ? -4.317 4.050 -1.133 1.00 98.06 104 VAL A C 1
ATOM 813 O O . VAL A 1 104 ? -4.087 4.415 -2.278 1.00 98.06 104 VAL A O 1
ATOM 816 N N . GLU A 1 105 ? -4.303 4.895 -0.112 1.00 97.56 105 GLU A N 1
ATOM 817 C CA . GLU A 1 105 ? -3.885 6.293 -0.206 1.00 97.56 105 GLU A CA 1
ATOM 818 C C . GLU A 1 105 ? -2.711 6.579 0.728 1.00 97.56 105 GLU A C 1
ATOM 820 O O . GLU A 1 105 ? -2.530 5.918 1.747 1.00 97.56 105 GLU A O 1
ATOM 825 N N . VAL A 1 106 ? -1.866 7.543 0.359 1.00 96.06 106 VAL A N 1
ATOM 826 C CA . VAL A 1 106 ? -0.701 7.933 1.166 1.00 96.06 106 VAL A CA 1
ATOM 827 C C . VAL A 1 106 ? -0.765 9.423 1.440 1.00 96.06 106 VAL A C 1
ATOM 829 O O . VAL A 1 106 ? -0.703 10.239 0.521 1.00 96.06 106 VAL A O 1
ATOM 832 N N . TYR A 1 107 ? -0.821 9.776 2.718 1.00 96.06 107 TYR A N 1
ATOM 833 C CA . TYR A 1 107 ? -0.904 11.154 3.175 1.00 96.06 107 TYR A CA 1
ATOM 834 C C . TYR A 1 107 ? 0.337 11.537 3.971 1.00 96.06 107 TYR A C 1
ATOM 836 O O . TYR A 1 107 ? 0.894 10.741 4.724 1.00 96.06 107 TYR A O 1
ATOM 844 N N . GLY A 1 108 ? 0.764 12.793 3.848 1.00 94.12 108 GLY A N 1
ATOM 845 C CA . GLY A 1 108 ? 1.637 13.381 4.856 1.00 94.12 108 GLY A CA 1
ATOM 846 C C . GLY A 1 108 ? 0.847 13.641 6.139 1.00 94.12 108 GLY A C 1
ATOM 847 O O . GLY A 1 108 ? -0.317 14.019 6.071 1.00 94.12 108 GLY A O 1
ATO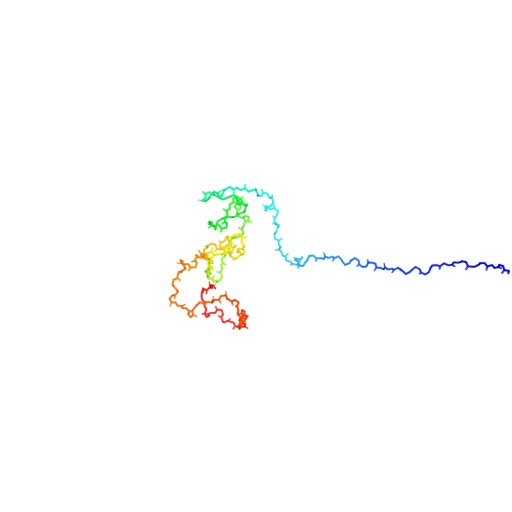M 848 N N . TRP A 1 109 ? 1.487 13.517 7.303 1.00 92.75 109 TRP A N 1
ATOM 849 C CA . TRP A 1 109 ? 0.880 13.787 8.619 1.00 92.75 109 TRP A CA 1
ATOM 850 C C . TRP A 1 109 ? 0.064 15.094 8.676 1.00 92.75 109 TRP A C 1
ATOM 852 O O . TRP A 1 109 ? -1.024 15.131 9.234 1.00 92.75 109 TRP A O 1
ATOM 862 N N . LYS A 1 110 ? 0.568 16.172 8.058 1.00 94.25 110 LYS A N 1
ATOM 863 C CA . LYS A 1 110 ? -0.081 17.499 8.050 1.00 94.25 110 LYS A CA 1
ATOM 864 C C . LYS A 1 110 ? -1.232 17.629 7.045 1.00 94.25 110 LYS A C 1
ATOM 866 O O . LYS A 1 110 ? -1.911 18.647 7.041 1.00 94.25 110 LYS A O 1
ATOM 871 N N . THR A 1 111 ? -1.407 16.650 6.163 1.00 94.81 111 THR A N 1
ATOM 872 C CA . THR A 1 111 ? -2.378 16.668 5.059 1.00 94.81 111 THR A CA 1
ATOM 873 C C . THR A 1 111 ? -3.260 15.420 5.056 1.00 94.81 111 THR A C 1
ATOM 875 O O . THR A 1 111 ? -3.834 15.092 4.020 1.00 94.81 111 THR A O 1
ATOM 878 N N . MET A 1 112 ? -3.307 14.677 6.166 1.00 94.69 112 MET A N 1
ATOM 879 C CA . MET A 1 112 ? -4.193 13.523 6.295 1.00 94.69 112 MET A CA 1
ATOM 880 C C . MET A 1 112 ? -5.658 13.976 6.347 1.00 94.69 112 MET A C 1
ATOM 882 O O . MET A 1 112 ? -5.928 15.082 6.827 1.00 94.69 112 MET A O 1
ATOM 886 N N . PRO A 1 113 ? -6.600 13.166 5.842 1.00 94.44 113 PRO A N 1
ATOM 887 C CA . PRO A 1 113 ? -8.009 13.523 5.863 1.00 94.44 113 PRO A CA 1
ATOM 888 C C . PRO A 1 113 ? -8.557 13.559 7.294 1.00 94.44 113 PRO A C 1
ATOM 890 O O . PRO A 1 113 ? -8.065 12.876 8.192 1.00 94.44 113 PRO A O 1
ATOM 893 N N . GLU A 1 114 ? -9.627 14.326 7.491 1.00 94.31 114 GLU A N 1
ATOM 894 C CA . GLU A 1 114 ? -10.459 14.199 8.686 1.00 94.31 114 GLU A CA 1
ATOM 895 C C . GLU A 1 114 ? -11.412 13.013 8.520 1.00 94.31 114 GLU A C 1
ATOM 897 O O . GLU A 1 114 ? -12.204 12.950 7.573 1.00 94.31 114 GLU A O 1
ATOM 902 N N . TYR A 1 115 ? -11.355 12.071 9.457 1.00 93.88 115 TYR A N 1
ATOM 903 C CA . TYR A 1 115 ? -12.229 10.906 9.456 1.00 93.88 115 TYR A CA 1
ATOM 904 C C . TYR A 1 115 ? -13.517 11.203 10.221 1.00 93.88 115 TYR A C 1
ATOM 906 O O . TYR A 1 115 ? -13.494 11.451 11.424 1.00 93.88 115 TYR A O 1
ATOM 914 N N . LYS A 1 116 ? -14.652 11.174 9.515 1.00 91.38 116 LYS A N 1
ATOM 915 C CA . LYS A 1 116 ? -15.967 11.488 10.101 1.00 91.38 116 LYS A CA 1
ATOM 916 C C . LYS A 1 116 ? -16.486 10.398 11.036 1.00 91.38 116 LYS A C 1
ATOM 918 O O . LYS A 1 116 ? -17.171 10.712 12.000 1.00 91.38 116 LYS A O 1
ATOM 923 N N . ASP A 1 117 ? -16.181 9.145 10.720 1.00 93.56 117 ASP A N 1
ATOM 924 C CA . ASP A 1 117 ? -16.642 7.969 11.453 1.00 93.56 117 ASP A CA 1
ATOM 925 C C . ASP A 1 117 ? -15.427 7.200 11.982 1.00 93.56 117 ASP A C 1
ATOM 927 O O . ASP A 1 117 ? -14.924 6.272 11.351 1.00 93.56 117 ASP A O 1
ATOM 931 N N . ALA A 1 118 ? -14.890 7.669 13.110 1.00 93.12 118 ALA A N 1
ATOM 932 C CA . ALA A 1 118 ? -13.701 7.084 13.724 1.00 93.12 118 ALA A CA 1
ATOM 933 C C . ALA A 1 118 ? -13.947 5.659 14.250 1.00 93.12 118 ALA A C 1
ATOM 935 O O . ALA A 1 118 ? -13.007 4.870 14.305 1.00 93.12 118 ALA A O 1
ATOM 936 N N . ASP A 1 119 ? -15.195 5.316 14.582 1.00 94.56 119 ASP A N 1
ATOM 937 C CA . ASP A 1 119 ? -15.566 3.997 15.105 1.00 94.56 119 ASP A CA 1
ATOM 938 C C . ASP A 1 119 ? -15.506 2.907 14.024 1.00 94.56 119 ASP A C 1
ATOM 940 O O . ASP A 1 119 ? -15.366 1.726 14.342 1.00 94.56 119 ASP A O 1
ATOM 944 N N . ARG A 1 120 ? -15.556 3.302 12.743 1.00 95.75 120 ARG A N 1
ATOM 945 C CA . ARG A 1 120 ? -15.378 2.412 11.585 1.00 95.75 120 ARG A CA 1
ATOM 946 C C . ARG A 1 120 ? -13.941 2.344 11.061 1.00 95.75 120 ARG A C 1
ATOM 948 O O . ARG A 1 120 ? -13.696 1.692 10.043 1.00 95.75 120 ARG A O 1
ATOM 955 N N . LEU A 1 121 ? -12.984 2.973 11.745 1.00 95.94 121 LEU A N 1
ATOM 956 C CA . LEU A 1 121 ? -11.565 2.869 11.413 1.00 95.94 121 LEU A CA 1
ATOM 957 C C . LEU A 1 121 ? -10.870 1.817 12.267 1.00 95.94 121 LEU A C 1
ATOM 959 O O . LEU A 1 121 ? -11.033 1.764 13.486 1.00 95.94 121 LEU A O 1
ATOM 963 N N . LEU A 1 122 ? -9.986 1.053 11.635 1.00 95.88 122 LEU A N 1
ATOM 964 C CA . LEU A 1 122 ? -8.992 0.267 12.343 1.00 95.88 122 LEU A CA 1
ATOM 965 C C . LEU A 1 122 ? -7.634 0.968 12.257 1.00 95.88 122 LEU A C 1
ATOM 967 O O . LEU A 1 122 ? -7.047 1.050 11.184 1.00 95.88 122 LEU A O 1
ATOM 971 N N . LEU A 1 123 ? -7.125 1.453 13.391 1.00 94.31 123 LEU A N 1
ATOM 972 C CA . LEU A 1 123 ? -5.792 2.051 13.474 1.00 94.31 123 LEU A CA 1
ATOM 973 C C . LEU A 1 123 ? -4.737 0.970 13.733 1.00 94.31 123 LEU A C 1
ATOM 975 O O . LEU A 1 123 ? -4.740 0.321 14.785 1.00 94.31 123 LEU A O 1
ATOM 979 N N . LEU A 1 124 ? -3.796 0.811 12.807 1.00 93.00 124 LEU A N 1
ATOM 980 C CA . LEU A 1 124 ? -2.659 -0.083 12.963 1.00 93.00 124 LEU A CA 1
ATOM 981 C C . LEU A 1 124 ? -1.515 0.641 13.677 1.00 93.00 124 LEU A C 1
ATOM 983 O O . LEU A 1 124 ? -0.676 1.298 13.064 1.00 93.00 124 LEU A O 1
ATOM 987 N N . PHE A 1 125 ? -1.444 0.476 14.997 1.00 89.69 125 PHE A N 1
ATOM 988 C CA . PHE A 1 125 ? -0.408 1.108 15.810 1.00 89.69 125 PHE A CA 1
ATOM 989 C C . PHE A 1 125 ? 0.237 0.123 16.798 1.00 89.69 125 PHE A C 1
ATOM 991 O O . PHE A 1 125 ? -0.479 -0.584 17.519 1.00 89.69 125 PHE A O 1
ATOM 998 N N . PRO A 1 126 ? 1.582 0.077 16.891 1.00 88.94 126 PRO A N 1
ATOM 999 C CA . PRO A 1 126 ? 2.263 -0.726 17.899 1.00 88.94 126 PRO A CA 1
ATOM 1000 C C . PRO A 1 126 ? 1.902 -0.254 19.309 1.00 88.94 126 PRO A C 1
ATOM 1002 O O . PRO A 1 126 ? 2.228 0.860 19.709 1.00 88.94 126 PRO A O 1
ATOM 1005 N N . SER A 1 127 ? 1.264 -1.113 20.098 1.00 92.75 127 SER A N 1
ATOM 1006 C CA . SER A 1 127 ? 0.964 -0.824 21.500 1.00 92.75 127 SER A CA 1
ATOM 1007 C C . SER A 1 127 ? 1.086 -2.084 22.360 1.00 92.75 127 SER A C 1
ATOM 1009 O O . SER A 1 127 ? 0.926 -3.191 21.842 1.00 92.75 127 SER A O 1
ATOM 1011 N N . PRO A 1 128 ? 1.331 -1.955 23.679 1.00 94.69 128 PRO A N 1
ATOM 1012 C CA . PRO A 1 128 ? 1.353 -3.107 24.585 1.00 94.69 128 PRO A CA 1
ATOM 1013 C C . PRO A 1 128 ? 0.042 -3.910 24.604 1.00 94.69 128 PRO A C 1
ATOM 1015 O O . PRO A 1 128 ? 0.054 -5.088 24.938 1.00 94.69 128 PRO A O 1
ATOM 1018 N N . GLY A 1 129 ? -1.079 -3.272 24.251 1.00 93.25 129 GLY A N 1
ATOM 1019 C CA . GLY A 1 129 ? -2.407 -3.884 24.163 1.00 93.25 129 GLY A CA 1
ATOM 1020 C C . GLY A 1 129 ? -2.865 -4.171 22.732 1.00 93.25 129 GLY A C 1
ATOM 1021 O O . GLY A 1 129 ? -4.069 -4.295 22.508 1.00 93.25 129 GLY A O 1
ATOM 1022 N N . ALA A 1 130 ? -1.947 -4.218 21.760 1.00 94.00 130 ALA A N 1
ATOM 1023 C CA . ALA A 1 130 ? -2.300 -4.485 20.372 1.00 94.00 130 ALA A CA 1
ATOM 1024 C C . ALA A 1 130 ? -2.989 -5.852 20.246 1.00 94.00 130 ALA A C 1
ATOM 1026 O O . ALA A 1 130 ? -2.481 -6.871 20.715 1.00 94.00 130 ALA A O 1
ATOM 1027 N N . LYS A 1 131 ? -4.158 -5.859 19.603 1.00 93.38 131 LYS A N 1
ATOM 1028 C CA . LYS A 1 131 ? -4.940 -7.070 19.349 1.00 93.38 131 LYS A CA 1
ATOM 1029 C C . LYS A 1 131 ? -4.439 -7.777 18.097 1.00 93.38 131 LYS A C 1
ATOM 1031 O O . LYS A 1 131 ? -3.998 -7.140 17.140 1.00 93.38 131 LYS A O 1
ATOM 1036 N N . ARG A 1 132 ? -4.553 -9.101 18.080 1.00 92.62 132 ARG A N 1
ATOM 1037 C CA . ARG A 1 132 ? -4.389 -9.895 16.860 1.00 92.62 132 ARG A CA 1
ATOM 1038 C C . ARG A 1 132 ? -5.585 -9.656 15.948 1.00 92.62 132 ARG A C 1
ATOM 1040 O O . ARG A 1 132 ? -6.690 -9.394 16.412 1.00 92.62 132 ARG A O 1
ATOM 1047 N N . LEU A 1 133 ? -5.385 -9.844 14.646 1.00 88.69 133 LEU A N 1
ATOM 1048 C CA . LEU A 1 133 ? -6.460 -9.682 13.666 1.00 88.69 133 LEU A CA 1
ATOM 1049 C C . LEU A 1 133 ? -7.660 -10.605 13.947 1.00 88.69 133 LEU A C 1
ATOM 1051 O O . LEU A 1 133 ? -8.795 -10.195 13.764 1.00 88.69 133 LEU A O 1
ATOM 1055 N N . CYS A 1 134 ? -7.425 -11.820 14.458 1.00 94.62 134 CYS A N 1
ATOM 1056 C CA . CYS A 1 134 ? -8.496 -12.753 14.826 1.00 94.62 134 CYS A CA 1
ATOM 1057 C C . CYS A 1 134 ? -9.325 -12.327 16.052 1.00 94.62 134 CYS A C 1
ATOM 1059 O O . CYS A 1 134 ? -10.340 -12.951 16.340 1.00 94.62 134 CYS A O 1
ATOM 1061 N N . GLU A 1 135 ? -8.897 -11.295 16.781 1.00 95.75 135 GLU A N 1
ATOM 1062 C CA . GLU A 1 135 ? -9.585 -10.746 17.957 1.00 95.75 135 GLU A CA 1
ATOM 1063 C C . GLU A 1 135 ? -10.399 -9.487 17.612 1.00 95.75 135 GLU A C 1
ATOM 1065 O O . GLU A 1 135 ? -10.942 -8.832 18.505 1.00 95.75 135 GLU A O 1
ATOM 1070 N N . ILE A 1 136 ? -10.451 -9.124 16.327 1.00 94.44 136 ILE A N 1
ATOM 1071 C CA . ILE A 1 136 ? -11.147 -7.954 15.793 1.00 94.44 136 ILE A CA 1
ATOM 1072 C C . ILE A 1 136 ? -12.224 -8.458 14.831 1.00 94.44 136 ILE A C 1
ATOM 1074 O O . ILE A 1 136 ? -11.946 -9.289 13.970 1.00 94.44 136 ILE A O 1
ATOM 1078 N N . ASP A 1 137 ? -13.450 -7.958 14.979 1.00 95.12 137 ASP A N 1
ATOM 1079 C CA . ASP A 1 137 ? -14.544 -8.253 14.054 1.00 95.12 137 ASP A CA 1
ATOM 1080 C C . ASP A 1 137 ? -14.269 -7.580 12.694 1.00 95.12 137 ASP A C 1
ATOM 1082 O O . ASP A 1 137 ? -14.221 -6.352 12.629 1.00 95.12 137 ASP A O 1
ATOM 1086 N N . PRO A 1 138 ? -14.103 -8.336 11.591 1.00 92.31 138 PRO A N 1
ATOM 1087 C CA . PRO A 1 138 ? -13.836 -7.758 10.275 1.00 92.31 138 PRO A CA 1
ATOM 1088 C C . PRO A 1 138 ? -14.954 -6.852 9.749 1.00 92.31 138 PRO A C 1
ATOM 1090 O O . PRO A 1 138 ? -14.729 -6.093 8.814 1.00 92.31 138 PRO A O 1
ATOM 1093 N N . THR A 1 139 ? -16.164 -6.945 10.308 1.00 94.44 139 THR A N 1
ATOM 1094 C CA . THR A 1 139 ? -17.306 -6.114 9.905 1.00 94.44 139 THR A CA 1
ATOM 1095 C C . THR A 1 139 ? -17.380 -4.785 10.658 1.00 94.44 139 THR A C 1
ATOM 1097 O O . THR A 1 139 ? -18.141 -3.895 10.260 1.00 94.44 139 THR A O 1
ATOM 1100 N N . SER A 1 140 ? -16.574 -4.617 11.715 1.00 95.38 140 SER A N 1
ATOM 1101 C CA . SER A 1 140 ? -16.601 -3.418 12.555 1.00 95.38 140 SER A CA 1
ATOM 1102 C C . SER A 1 140 ? -15.893 -2.217 11.932 1.00 95.38 140 SER A C 1
ATOM 1104 O O . SER A 1 140 ? -16.046 -1.111 12.433 1.00 95.38 140 SER A O 1
ATOM 1106 N N . PHE A 1 141 ? -15.122 -2.412 10.861 1.00 96.19 141 PHE A N 1
ATOM 1107 C CA . PHE A 1 141 ? -14.380 -1.355 10.181 1.00 96.19 141 PHE A CA 1
ATOM 1108 C C . PHE A 1 141 ? -14.494 -1.492 8.661 1.00 96.19 141 PHE A C 1
ATOM 1110 O O . PHE A 1 141 ? -14.757 -2.571 8.136 1.00 96.19 141 PHE A O 1
ATOM 1117 N N . ASP A 1 142 ? -14.310 -0.391 7.940 1.00 95.25 142 ASP A N 1
ATOM 1118 C CA . ASP A 1 142 ? -14.251 -0.372 6.468 1.00 95.25 142 ASP A CA 1
ATOM 1119 C C . ASP A 1 142 ? -12.953 0.240 5.919 1.00 95.25 142 ASP A C 1
ATOM 1121 O O . ASP A 1 142 ? -12.689 0.179 4.710 1.00 95.25 142 ASP A O 1
ATOM 1125 N N . LYS A 1 143 ? -12.107 0.769 6.810 1.00 96.19 143 LYS A N 1
ATOM 1126 C CA . LYS A 1 143 ? -10.827 1.381 6.472 1.00 96.19 143 LYS A CA 1
ATOM 1127 C C . LYS A 1 143 ? -9.769 1.101 7.538 1.00 96.19 143 LYS A C 1
ATOM 1129 O O . LYS A 1 143 ? -10.032 1.179 8.738 1.00 96.19 143 LYS A O 1
ATOM 1134 N N . LEU A 1 144 ? -8.566 0.791 7.070 1.00 96.44 144 LEU A N 1
ATOM 1135 C CA . LEU A 1 144 ? -7.346 0.697 7.861 1.00 96.44 144 LEU A CA 1
ATOM 1136 C C . LEU A 1 144 ? -6.574 2.017 7.757 1.00 96.44 144 LEU A C 1
ATOM 1138 O O . LEU A 1 144 ? -6.465 2.572 6.662 1.00 96.44 144 LEU A O 1
ATOM 1142 N N . VAL A 1 145 ? -6.014 2.484 8.868 1.00 95.25 145 VAL A N 1
ATOM 1143 C CA . VAL A 1 145 ? -5.106 3.642 8.925 1.00 95.25 145 VAL A CA 1
ATOM 1144 C C . VAL A 1 145 ? -3.806 3.238 9.605 1.00 95.25 145 VAL A C 1
ATOM 1146 O O . VAL A 1 145 ? -3.897 2.549 10.646 1.00 95.25 145 VAL A O 1
#

Radius of gyration: 27.04 Å; chains: 1; bounding box: 80×75×43 Å

pLDDT: mean 86.17, std 18.28, range [32.88, 98.31]